Protein AF-A0A937VVW2-F1 (afdb_monomer)

Radius of gyration: 13.74 Å; Cα contacts (8 Å, |Δi|>4): 37; chains: 1; bounding box: 32×15×41 Å

Nearest PDB structures (foldseek):
  9axt-assembly1_Bt  TM=9.200E-01  e=2.400E-02  Schizosaccharomyces pombe
  3cma-assembly1_V  TM=9.405E-01  e=4.775E-02  Haloarcula marismortui
  8eup-assembly1_h  TM=9.038E-01  e=4.486E-02  Schizosaccharomyces pombe
  8euy-assembly1_h  TM=9.162E-01  e=6.133E-02  Schizosaccharomyces pombe
  5xy3-assembly1_h  TM=9.078E-01  e=6.950E-02  Trichomonas vaginalis

Solvent-accessible surface area (backbone atoms only — not comparable to full-atom values): 3887 Å² total; per-residue (Å²): 133,74,56,72,67,67,59,66,76,45,52,71,68,56,42,51,53,48,42,52,51,45,51,52,52,50,49,52,53,52,51,44,30,67,75,67,73,50,61,99,56,62,66,53,58,57,46,47,54,51,41,39,50,52,46,51,50,53,48,47,56,60,50,63,76,74,108

Foldseek 3Di:
DDDLVNLLPDDLVVLVVVLVVLVVVLVVQVVCCVVVVDDPCPVVNVVSVVVNVSSVVSNVVVVVVVD

Mean predicted aligned error: 3.64 Å

pLDDT: mean 91.89, std 8.19, range [52.56, 98.12]

Structure (mmCIF, N/CA/C/O backbone):
data_AF-A0A937VVW2-F1
#
_entry.id   AF-A0A937VVW2-F1
#
loop_
_atom_site.group_PDB
_atom_site.id
_atom_site.type_symbol
_atom_site.label_atom_id
_atom_site.label_alt_id
_atom_site.label_comp_id
_atom_site.label_asym_id
_atom_site.label_entity_id
_atom_site.label_seq_id
_atom_site.pdbx_PDB_ins_code
_atom_site.Cartn_x
_atom_site.Cartn_y
_atom_site.Cartn_z
_atom_site.occupancy
_atom_site.B_iso_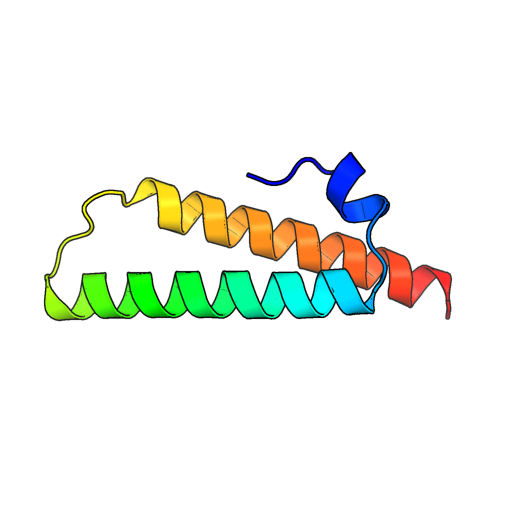or_equiv
_atom_site.auth_seq_id
_atom_site.auth_comp_id
_atom_site.auth_asym_id
_atom_site.auth_atom_id
_atom_site.pdbx_PDB_model_num
ATOM 1 N N . MET A 1 1 ? -7.262 -0.055 -6.781 1.00 70.06 1 MET A N 1
ATOM 2 C CA . MET A 1 1 ? -8.010 1.176 -6.486 1.00 70.06 1 MET A CA 1
ATOM 3 C C . MET A 1 1 ? -9.045 0.798 -5.459 1.00 70.06 1 MET A C 1
ATOM 5 O O . MET A 1 1 ? -10.013 0.141 -5.808 1.00 70.06 1 MET A O 1
ATOM 9 N N . TYR A 1 2 ? -8.744 1.068 -4.194 1.00 82.31 2 TYR A N 1
ATOM 10 C CA . TYR A 1 2 ? -9.639 0.732 -3.090 1.00 82.31 2 TYR A CA 1
ATOM 11 C C . TYR A 1 2 ? -10.614 1.884 -2.866 1.00 82.31 2 TYR A C 1
ATOM 13 O O . TYR A 1 2 ? -10.190 3.051 -2.836 1.00 82.31 2 TYR A O 1
ATOM 21 N N . GLU A 1 3 ? -11.895 1.552 -2.722 1.00 89.31 3 GLU A N 1
ATOM 22 C CA . GLU A 1 3 ? -12.927 2.512 -2.356 1.00 89.31 3 GLU A CA 1
ATOM 23 C C . GLU A 1 3 ? -12.781 2.899 -0.884 1.00 89.31 3 GLU A C 1
ATOM 25 O O . GLU A 1 3 ? -12.428 2.086 -0.028 1.00 89.31 3 GLU A O 1
ATOM 30 N N . LEU A 1 4 ? -13.026 4.174 -0.574 1.00 88.56 4 LEU A N 1
ATOM 31 C CA . LEU A 1 4 ? -12.827 4.697 0.783 1.00 88.56 4 LEU A CA 1
ATOM 32 C C . LEU A 1 4 ? -13.736 4.012 1.808 1.00 88.56 4 LEU A C 1
ATOM 34 O O . LEU A 1 4 ? -13.331 3.845 2.956 1.00 88.56 4 LEU A O 1
ATOM 38 N N . LYS A 1 5 ? -14.943 3.614 1.393 1.00 90.25 5 LYS A N 1
ATOM 39 C CA . LYS A 1 5 ? -15.891 2.893 2.245 1.00 90.25 5 LYS A CA 1
ATOM 40 C C . LYS A 1 5 ? -15.310 1.544 2.682 1.00 90.25 5 LYS A C 1
ATOM 42 O O . LYS A 1 5 ? -15.171 1.311 3.876 1.00 90.25 5 LYS A O 1
ATOM 47 N N . ASP A 1 6 ? -14.831 0.749 1.728 1.00 91.44 6 ASP A N 1
ATOM 48 C CA . ASP A 1 6 ? -14.235 -0.567 1.989 1.00 91.44 6 ASP A CA 1
ATOM 49 C C . ASP A 1 6 ? -13.012 -0.487 2.914 1.00 91.44 6 ASP A C 1
ATOM 51 O O . ASP A 1 6 ? -12.747 -1.396 3.696 1.00 91.44 6 ASP A O 1
ATOM 55 N N . LEU A 1 7 ? -12.237 0.601 2.825 1.00 92.69 7 LEU A N 1
ATOM 56 C CA . LEU A 1 7 ? -11.099 0.832 3.715 1.00 92.69 7 LEU A CA 1
ATOM 57 C C . LEU A 1 7 ? -11.537 1.187 5.141 1.00 92.69 7 LEU A C 1
ATOM 59 O O . LEU A 1 7 ? -10.875 0.786 6.095 1.00 92.69 7 LEU A O 1
ATOM 63 N N . ARG A 1 8 ? -12.637 1.926 5.310 1.00 91.88 8 ARG A N 1
ATOM 64 C CA . ARG A 1 8 ? -13.162 2.278 6.639 1.00 91.88 8 ARG A CA 1
ATOM 65 C C . ARG A 1 8 ? -13.764 1.082 7.366 1.00 91.88 8 ARG A C 1
ATOM 67 O O . ARG A 1 8 ? -13.600 0.997 8.585 1.00 91.88 8 ARG A O 1
ATOM 74 N N . ASP A 1 9 ? -14.366 0.160 6.620 1.00 93.75 9 ASP A N 1
ATOM 75 C CA . ASP A 1 9 ? -14.973 -1.065 7.154 1.00 93.75 9 ASP A CA 1
ATOM 76 C C . ASP A 1 9 ? -13.925 -2.082 7.646 1.00 93.75 9 ASP A C 1
ATOM 78 O O . ASP A 1 9 ? -14.228 -2.943 8.469 1.00 93.75 9 ASP A O 1
ATOM 82 N N . LYS A 1 10 ? -12.665 -1.961 7.207 1.00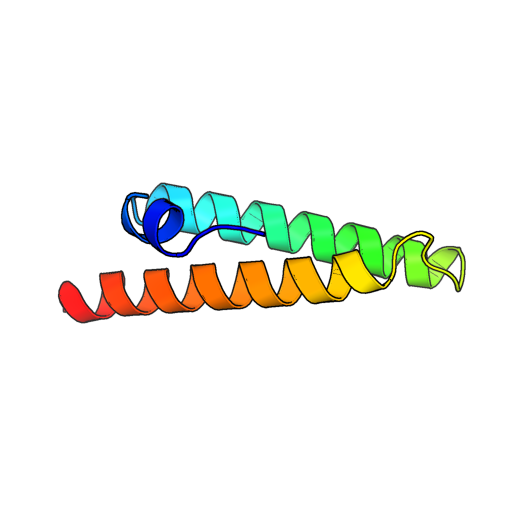 93.06 10 LYS A N 1
ATOM 83 C CA . LYS A 1 10 ? -11.556 -2.800 7.684 1.00 93.06 10 LYS A CA 1
ATOM 84 C C . LYS A 1 10 ? -11.135 -2.458 9.113 1.00 93.06 10 LYS A C 1
ATOM 86 O O . LYS A 1 10 ? -11.106 -1.296 9.538 1.00 93.06 10 LYS A O 1
ATOM 91 N N . SER A 1 11 ? -10.714 -3.482 9.845 1.00 94.31 11 SER A N 1
ATOM 92 C CA . SER A 1 11 ? -10.012 -3.336 11.120 1.00 94.31 11 SER A CA 1
ATOM 93 C C . SER A 1 11 ? -8.616 -2.727 10.931 1.00 94.31 11 SER A C 1
ATOM 95 O O . SER A 1 11 ? -8.026 -2.772 9.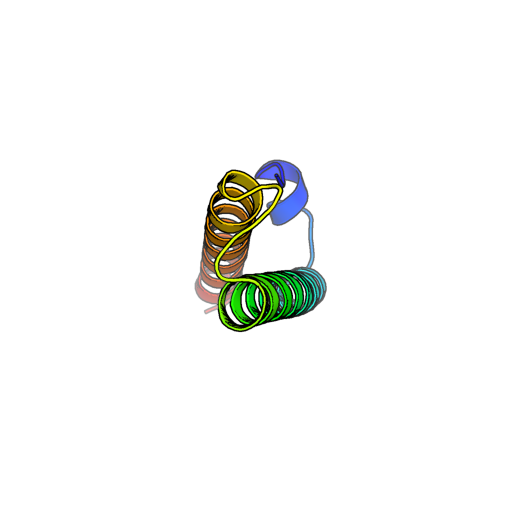847 1.00 94.31 11 SER A O 1
ATOM 97 N N . SER A 1 12 ? -8.040 -2.183 12.007 1.00 93.44 12 SER A N 1
ATOM 98 C CA . SER A 1 12 ? -6.676 -1.634 11.978 1.00 93.44 12 SER A CA 1
ATOM 99 C C . SER A 1 12 ? -5.634 -2.684 11.570 1.00 93.44 12 SER A C 1
ATOM 101 O O . SER A 1 12 ? -4.709 -2.373 10.824 1.00 93.44 12 SER A O 1
ATOM 103 N N . GLN A 1 13 ? -5.808 -3.941 11.991 1.00 94.06 13 GLN A N 1
ATOM 104 C CA . GLN A 1 13 ? -4.924 -5.054 11.622 1.00 94.06 13 GLN A CA 1
ATOM 105 C C . GLN A 1 13 ? -5.012 -5.376 10.124 1.00 94.06 13 GLN A C 1
ATOM 107 O O . GLN A 1 13 ? -3.987 -5.524 9.458 1.00 94.06 13 GLN A O 1
ATOM 112 N N . GLU A 1 14 ? -6.221 -5.411 9.559 1.00 94.88 14 GLU A N 1
ATOM 113 C CA . GLU A 1 14 ? -6.409 -5.618 8.119 1.00 94.88 14 GLU A CA 1
ATOM 114 C C . GLU A 1 14 ? -5.834 -4.467 7.292 1.00 94.88 14 GLU A C 1
ATOM 116 O O . GLU A 1 14 ? -5.228 -4.701 6.247 1.00 94.88 14 GLU A O 1
ATOM 121 N N . LEU A 1 15 ? -5.979 -3.224 7.756 1.00 95.62 15 LEU A N 1
ATOM 122 C CA . LEU A 1 15 ? -5.388 -2.063 7.093 1.00 95.62 15 LEU A CA 1
ATOM 123 C C . LEU A 1 15 ? -3.855 -2.090 7.141 1.00 95.62 15 LEU A C 1
ATOM 125 O O . LEU A 1 15 ? -3.204 -1.750 6.152 1.00 95.62 15 LEU A O 1
ATOM 129 N N . GLN A 1 16 ? -3.258 -2.540 8.248 1.00 95.81 16 GLN A N 1
ATOM 130 C CA . GLN A 1 16 ? -1.810 -2.747 8.342 1.00 95.81 16 GLN A CA 1
ATOM 131 C C . GLN A 1 16 ? -1.331 -3.843 7.382 1.00 95.81 16 GLN A C 1
ATOM 133 O O . GLN A 1 16 ? -0.357 -3.633 6.652 1.00 95.81 16 GLN A O 1
ATOM 138 N N . ALA A 1 17 ? -2.035 -4.978 7.330 1.00 96.94 17 ALA A N 1
ATOM 139 C CA . ALA A 1 17 ? -1.741 -6.058 6.392 1.00 96.94 17 ALA A CA 1
ATOM 140 C C . ALA A 1 17 ? -1.849 -5.580 4.934 1.00 96.94 17 ALA A C 1
ATOM 142 O O . ALA A 1 17 ? -0.963 -5.847 4.118 1.00 96.94 17 ALA A O 1
ATOM 143 N N . LEU A 1 18 ? -2.881 -4.793 4.624 1.00 96.00 18 LEU A N 1
ATOM 144 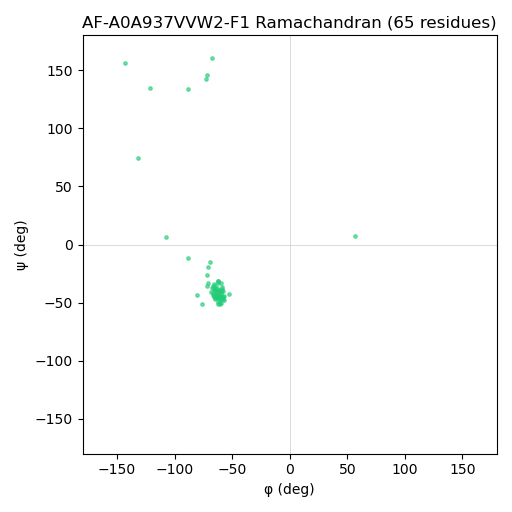C CA . LEU A 1 18 ? -3.089 -4.208 3.305 1.00 96.00 18 LEU A CA 1
ATOM 145 C C . LEU A 1 18 ? -1.980 -3.215 2.928 1.00 96.00 18 LEU A C 1
ATOM 147 O O . LEU A 1 18 ? -1.452 -3.257 1.817 1.00 96.00 18 LEU A O 1
ATOM 151 N N . ASN A 1 19 ? -1.574 -2.345 3.856 1.00 96.75 19 ASN A N 1
ATOM 152 C CA . ASN A 1 19 ? -0.452 -1.428 3.653 1.00 96.75 19 ASN A CA 1
ATOM 153 C C . ASN A 1 19 ? 0.859 -2.184 3.375 1.00 96.75 19 ASN A C 1
ATOM 155 O O . ASN A 1 19 ? 1.637 -1.779 2.502 1.00 96.75 19 ASN A O 1
ATOM 159 N N . LEU A 1 20 ? 1.106 -3.288 4.088 1.00 97.56 20 LEU A N 1
ATOM 160 C CA . LEU A 1 20 ? 2.276 -4.134 3.863 1.00 97.56 20 LEU A CA 1
ATOM 161 C C . LEU A 1 20 ? 2.250 -4.760 2.464 1.00 97.56 20 LEU A C 1
ATOM 163 O O . LEU A 1 20 ? 3.264 -4.727 1.764 1.00 97.56 20 LEU A O 1
ATOM 167 N N . ASP A 1 21 ? 1.106 -5.291 2.040 1.00 97.38 21 ASP A N 1
ATOM 168 C CA . ASP A 1 21 ? 0.960 -5.887 0.713 1.00 97.38 21 ASP A CA 1
ATOM 169 C C . ASP A 1 21 ? 1.178 -4.857 -0.407 1.00 97.38 21 ASP A C 1
ATOM 171 O O . ASP A 1 21 ? 2.039 -5.047 -1.271 1.00 97.38 21 ASP A O 1
ATOM 175 N N . ILE A 1 22 ? 0.519 -3.696 -0.330 1.00 96.88 22 ILE A N 1
ATOM 176 C CA . ILE A 1 22 ? 0.708 -2.610 -1.304 1.00 96.88 22 ILE A CA 1
ATOM 177 C C . ILE A 1 22 ? 2.177 -2.155 -1.336 1.00 96.88 22 ILE A C 1
ATOM 179 O O . ILE A 1 22 ? 2.733 -1.895 -2.407 1.00 96.88 22 ILE A O 1
ATOM 183 N N . SER A 1 23 ? 2.847 -2.100 -0.182 1.00 97.56 23 SER A N 1
ATOM 184 C CA . SER A 1 23 ? 4.271 -1.747 -0.104 1.00 97.56 23 SER A CA 1
ATOM 185 C C . SER A 1 23 ? 5.159 -2.773 -0.820 1.00 97.56 23 SER A C 1
ATOM 187 O O . SER A 1 23 ? 6.067 -2.383 -1.561 1.00 97.56 23 SER A O 1
ATOM 189 N N . LYS A 1 24 ? 4.870 -4.075 -0.679 1.00 98.12 24 LYS A N 1
ATOM 190 C CA . LYS A 1 24 ? 5.564 -5.148 -1.414 1.00 98.12 24 LYS A CA 1
ATOM 191 C C . LYS A 1 24 ? 5.336 -5.035 -2.922 1.00 98.12 24 LYS A C 1
ATOM 193 O O . LYS A 1 24 ? 6.290 -5.176 -3.687 1.00 98.12 24 LYS A O 1
ATOM 198 N N . GLN A 1 25 ? 4.113 -4.737 -3.360 1.00 96.44 25 GLN A N 1
ATOM 199 C CA . GLN A 1 25 ? 3.805 -4.546 -4.781 1.00 96.44 25 GLN A CA 1
ATOM 200 C C . GLN A 1 25 ? 4.572 -3.354 -5.375 1.00 96.44 25 GLN A C 1
ATOM 202 O O . GLN A 1 25 ? 5.219 -3.488 -6.415 1.00 96.44 25 GLN A O 1
ATOM 207 N N . ILE A 1 26 ? 4.585 -2.210 -4.680 1.00 96.88 26 ILE A N 1
ATOM 208 C CA . ILE A 1 26 ? 5.372 -1.032 -5.080 1.00 96.88 26 ILE A CA 1
ATOM 209 C C . ILE A 1 26 ? 6.857 -1.386 -5.193 1.00 96.88 26 ILE A C 1
ATOM 211 O O . ILE A 1 26 ? 7.510 -0.979 -6.154 1.00 96.88 26 ILE A O 1
ATOM 215 N N . TYR A 1 27 ? 7.399 -2.133 -4.229 1.00 97.25 27 TYR A N 1
ATOM 216 C CA . TYR A 1 27 ? 8.797 -2.557 -4.250 1.00 97.25 27 TYR A CA 1
ATOM 217 C C . TYR A 1 27 ? 9.113 -3.424 -5.475 1.00 97.25 27 TYR A C 1
ATOM 219 O O . TYR A 1 27 ? 10.064 -3.129 -6.199 1.00 97.25 27 TYR A O 1
ATOM 227 N N . ARG A 1 28 ? 8.275 -4.428 -5.769 1.00 95.81 28 ARG A N 1
ATOM 228 C CA . ARG A 1 28 ? 8.420 -5.277 -6.964 1.00 95.81 28 ARG A CA 1
ATOM 229 C C . ARG A 1 28 ? 8.419 -4.450 -8.248 1.00 95.81 28 ARG A C 1
ATOM 231 O O . ARG A 1 28 ? 9.340 -4.587 -9.044 1.00 95.81 2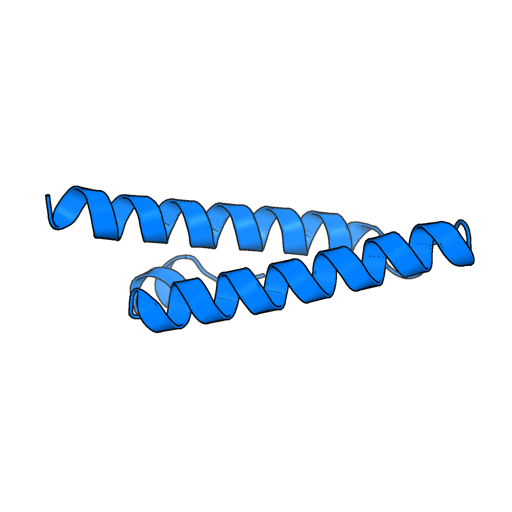8 ARG A O 1
ATOM 238 N N . MET A 1 29 ? 7.467 -3.529 -8.399 1.00 95.44 29 MET A N 1
ATOM 239 C CA . MET A 1 29 ? 7.407 -2.650 -9.573 1.00 95.44 29 MET A CA 1
ATOM 240 C C . MET A 1 29 ? 8.634 -1.736 -9.689 1.00 95.44 29 MET A C 1
ATOM 242 O O . MET A 1 29 ? 9.125 -1.482 -10.784 1.00 95.44 29 MET A O 1
ATOM 246 N N . ARG A 1 30 ? 9.168 -1.220 -8.576 1.00 95.44 30 ARG A N 1
ATOM 247 C CA . ARG A 1 30 ? 10.395 -0.404 -8.613 1.00 95.44 30 ARG A CA 1
ATOM 248 C C . ARG A 1 30 ? 11.615 -1.230 -9.010 1.00 95.44 30 ARG A C 1
ATOM 250 O O . ARG A 1 30 ? 12.460 -0.722 -9.743 1.00 95.44 30 ARG A O 1
ATOM 257 N N . ASN A 1 31 ? 11.696 -2.479 -8.559 1.00 95.81 31 ASN A N 1
ATOM 258 C CA . ASN A 1 31 ? 12.753 -3.397 -8.974 1.00 95.81 31 ASN A CA 1
ATOM 259 C C . ASN A 1 31 ? 12.646 -3.740 -10.460 1.00 95.81 31 ASN A C 1
ATOM 261 O O . ASN A 1 31 ? 13.647 -3.664 -11.164 1.00 95.81 31 ASN A O 1
ATOM 265 N N . GLU A 1 32 ? 11.445 -4.041 -10.948 1.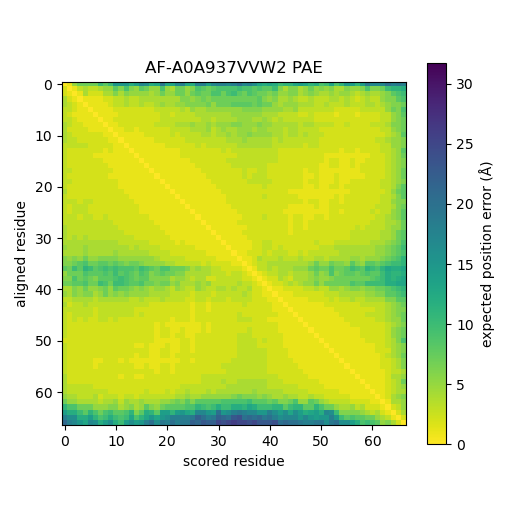00 93.62 32 GLU A N 1
ATOM 266 C CA . GLU A 1 32 ? 11.191 -4.287 -12.369 1.00 93.62 32 GLU A CA 1
ATOM 267 C C . GLU A 1 32 ? 11.602 -3.082 -13.221 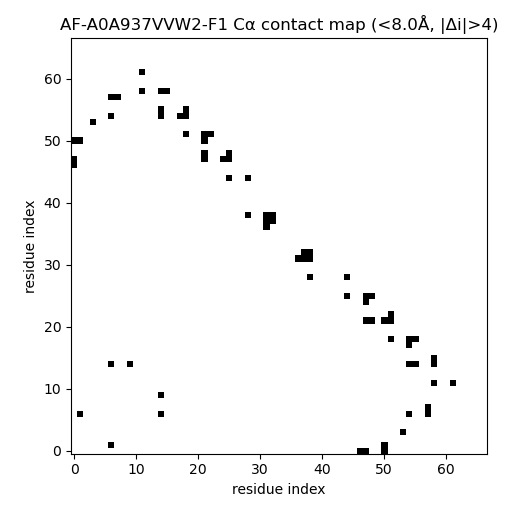1.00 93.62 32 GLU A C 1
ATOM 269 O O . GLU A 1 32 ? 12.368 -3.233 -14.168 1.00 93.62 32 GLU A O 1
ATOM 274 N N . LEU A 1 33 ? 11.205 -1.868 -12.819 1.00 93.50 33 LEU A N 1
ATOM 275 C CA . LEU A 1 33 ? 11.625 -0.635 -13.484 1.00 93.50 33 LEU A CA 1
ATOM 276 C C . LEU A 1 33 ? 13.151 -0.481 -13.501 1.00 93.50 33 LEU A C 1
ATOM 278 O O . LEU A 1 33 ? 13.711 -0.030 -14.495 1.00 93.50 33 LEU A O 1
ATOM 282 N N . LYS A 1 34 ? 13.834 -0.839 -12.408 1.00 94.38 34 LYS A N 1
ATOM 283 C CA . LYS A 1 34 ? 15.296 -0.745 -12.309 1.00 94.38 34 LYS A CA 1
ATOM 284 C C . LYS A 1 34 ? 15.999 -1.745 -13.233 1.00 94.38 34 LYS A C 1
ATOM 286 O O . LYS A 1 34 ? 16.997 -1.383 -13.847 1.00 94.38 34 LYS A O 1
ATOM 291 N N . ILE A 1 35 ? 15.490 -2.975 -13.321 1.00 94.81 35 ILE A N 1
ATOM 292 C CA . ILE A 1 35 ? 16.074 -4.059 -14.126 1.00 94.81 35 ILE A CA 1
ATOM 293 C C . ILE A 1 35 ? 15.775 -3.841 -15.612 1.00 94.81 35 ILE A C 1
ATOM 295 O O . ILE A 1 35 ? 16.687 -3.821 -16.433 1.00 94.81 35 ILE A O 1
ATOM 299 N N . ASN A 1 36 ? 14.507 -3.615 -15.952 1.00 93.06 36 ASN A N 1
ATOM 300 C CA . ASN A 1 36 ? 14.036 -3.560 -17.334 1.00 93.06 36 ASN A CA 1
ATOM 301 C C . ASN A 1 36 ? 14.134 -2.157 -17.952 1.00 93.06 36 ASN A C 1
ATOM 303 O O . ASN A 1 36 ? 13.919 -2.005 -19.152 1.00 93.06 36 ASN A O 1
ATOM 307 N N . ARG A 1 37 ? 14.400 -1.115 -17.144 1.00 91.94 37 ARG A N 1
ATOM 308 C CA . ARG A 1 37 ? 14.352 0.319 -17.516 1.00 91.94 37 ARG A CA 1
ATOM 309 C C . ARG A 1 37 ? 13.003 0.795 -18.072 1.00 91.94 37 ARG A C 1
ATOM 311 O O . ARG A 1 37 ? 12.880 1.940 -18.498 1.00 91.94 37 ARG A O 1
ATOM 318 N N . LYS A 1 38 ? 11.984 -0.060 -18.031 1.00 90.38 38 LYS A N 1
ATOM 319 C CA . LYS A 1 38 ? 10.610 0.201 -18.455 1.00 90.38 38 LYS A CA 1
ATOM 320 C C . LYS A 1 38 ? 9.642 -0.507 -17.514 1.00 90.38 38 LYS A C 1
ATOM 322 O O . LYS A 1 38 ? 10.004 -1.487 -16.869 1.00 90.38 38 LYS A O 1
ATOM 327 N N . LEU A 1 39 ? 8.420 0.007 -17.453 1.00 88.62 39 LEU A N 1
ATOM 328 C CA . LEU A 1 39 ? 7.284 -0.645 -16.810 1.00 88.62 39 LEU A CA 1
ATOM 329 C C . LEU A 1 39 ? 6.196 -0.834 -17.851 1.00 88.62 39 LEU A C 1
ATOM 331 O O . LEU A 1 39 ? 5.861 0.124 -18.544 1.00 88.62 39 LEU A O 1
ATOM 335 N N . ASP A 1 40 ? 5.592 -2.017 -17.889 1.00 86.81 40 ASP A N 1
ATOM 336 C CA . ASP A 1 40 ? 4.477 -2.283 -18.803 1.00 86.81 40 ASP A CA 1
ATOM 337 C C . ASP A 1 40 ? 3.243 -1.440 -18.450 1.00 86.81 40 ASP A C 1
ATOM 339 O O . ASP A 1 40 ? 2.492 -1.004 -19.320 1.00 86.81 40 ASP A O 1
ATOM 343 N N . LYS A 1 41 ? 3.031 -1.174 -17.154 1.00 89.75 41 LYS A N 1
ATOM 344 C CA . LYS A 1 41 ? 1.883 -0.407 -16.643 1.00 89.75 41 LYS A CA 1
ATOM 345 C C . LYS A 1 41 ? 2.338 0.680 -15.660 1.00 89.75 41 LYS A C 1
ATOM 347 O O . LYS A 1 41 ? 2.120 0.547 -14.455 1.00 89.75 41 LYS A O 1
ATOM 352 N N . PRO A 1 42 ? 2.941 1.790 -16.125 1.00 90.50 42 PRO A N 1
ATOM 353 C CA . PRO A 1 42 ? 3.484 2.829 -15.241 1.00 90.50 42 PRO A CA 1
ATOM 354 C C . PRO A 1 42 ? 2.408 3.498 -14.368 1.00 90.50 42 PRO A C 1
ATOM 356 O O . PRO A 1 42 ? 2.668 3.865 -13.220 1.00 90.50 42 PRO A O 1
ATOM 359 N N . HIS A 1 43 ? 1.172 3.598 -14.866 1.00 93.00 43 HIS A N 1
ATOM 360 C CA . HIS A 1 43 ? 0.038 4.123 -14.101 1.00 93.00 43 HIS A CA 1
ATOM 361 C C . HIS A 1 43 ? -0.277 3.280 -12.860 1.00 93.00 43 HIS A C 1
ATOM 363 O O . HIS A 1 43 ? -0.671 3.839 -11.837 1.00 93.00 43 HIS A O 1
ATOM 369 N N . LEU A 1 44 ? -0.040 1.964 -12.900 1.00 93.69 44 LEU A N 1
ATOM 370 C CA . LEU A 1 44 ? -0.300 1.076 -11.768 1.00 93.69 44 LEU A CA 1
ATOM 371 C C . LEU A 1 44 ? 0.549 1.458 -10.550 1.00 93.69 44 LEU A C 1
ATOM 373 O O . LEU A 1 44 ? 0.028 1.517 -9.441 1.00 93.69 44 LEU A O 1
ATOM 377 N N . LEU A 1 45 ? 1.810 1.852 -10.754 1.00 94.69 45 LEU A N 1
ATOM 378 C CA . LEU A 1 45 ? 2.667 2.337 -9.669 1.00 94.69 45 LEU A CA 1
ATOM 379 C C . LEU A 1 45 ? 2.099 3.613 -9.024 1.00 94.69 45 LEU A C 1
ATOM 381 O O . LEU A 1 45 ? 2.159 3.779 -7.804 1.00 94.69 45 LEU A O 1
ATOM 385 N N . LYS A 1 46 ? 1.530 4.521 -9.828 1.00 94.31 46 LYS A N 1
ATOM 386 C CA . LYS A 1 46 ? 0.857 5.731 -9.328 1.00 94.31 46 LYS A CA 1
ATOM 387 C C . LYS A 1 46 ? -0.415 5.377 -8.551 1.00 94.31 46 LYS A C 1
ATOM 389 O O . LYS A 1 46 ? -0.649 5.966 -7.497 1.00 94.31 46 LYS A O 1
ATOM 394 N N . HIS A 1 47 ? -1.205 4.420 -9.036 1.00 95.25 47 HIS A N 1
ATOM 395 C CA . HIS A 1 47 ? -2.411 3.953 -8.349 1.00 95.25 47 HIS A CA 1
ATOM 396 C C . HIS A 1 47 ? -2.084 3.278 -7.016 1.00 95.25 47 HIS A C 1
ATOM 398 O O . HIS A 1 47 ? -2.649 3.673 -6.003 1.00 95.25 47 HIS A O 1
ATOM 404 N N . LEU A 1 48 ? -1.103 2.373 -6.978 1.00 95.69 48 LEU A N 1
ATOM 405 C CA . LEU A 1 48 ? -0.670 1.709 -5.745 1.00 95.69 48 LEU A CA 1
ATOM 406 C C . LEU A 1 48 ? -0.172 2.706 -4.693 1.00 95.69 48 LEU A C 1
ATOM 408 O O . LEU A 1 48 ? -0.497 2.577 -3.517 1.00 95.69 48 LEU A O 1
ATOM 412 N N . LYS A 1 49 ? 0.572 3.745 -5.095 1.00 95.69 49 LYS A N 1
ATOM 413 C CA . LYS A 1 49 ? 0.992 4.813 -4.170 1.00 95.69 49 LYS A CA 1
ATOM 414 C C . LYS A 1 49 ? -0.199 5.573 -3.581 1.00 95.69 49 LYS A C 1
ATOM 416 O O . LYS A 1 49 ? -0.190 5.866 -2.388 1.00 95.69 49 LYS A O 1
ATOM 421 N N . LYS A 1 50 ? -1.209 5.890 -4.400 1.00 96.19 50 LYS A N 1
ATOM 422 C CA . LYS A 1 50 ? -2.442 6.544 -3.934 1.00 96.19 50 LYS A CA 1
ATOM 423 C C . LYS A 1 50 ? -3.241 5.638 -3.002 1.00 96.19 50 LYS A C 1
ATOM 425 O O . LYS A 1 50 ? -3.686 6.103 -1.960 1.00 96.19 50 LYS A O 1
ATOM 430 N N . ASP A 1 51 ? -3.378 4.365 -3.352 1.00 95.81 51 ASP A N 1
ATOM 431 C CA . ASP A 1 51 ? -4.053 3.366 -2.525 1.00 95.81 51 ASP A CA 1
ATOM 432 C C . ASP A 1 51 ? -3.352 3.240 -1.161 1.00 95.81 51 ASP A C 1
ATOM 434 O O . ASP A 1 51 ? -4.005 3.334 -0.127 1.00 95.81 51 ASP A O 1
ATOM 438 N N . ARG A 1 52 ? -2.012 3.171 -1.139 1.00 96.69 52 ARG A N 1
ATOM 439 C CA . ARG A 1 52 ? -1.222 3.181 0.103 1.00 96.69 52 ARG A CA 1
ATOM 440 C C . ARG A 1 52 ? -1.470 4.432 0.946 1.00 96.69 52 ARG A C 1
ATOM 442 O O . ARG A 1 52 ? -1.622 4.324 2.156 1.00 96.69 52 ARG A O 1
ATOM 449 N N . ALA A 1 53 ? -1.497 5.609 0.319 1.00 96.44 53 ALA A N 1
ATOM 450 C CA . ALA A 1 53 ? -1.757 6.863 1.022 1.00 96.44 53 ALA A CA 1
ATOM 451 C C . ALA A 1 53 ? -3.145 6.859 1.680 1.00 96.44 53 ALA A C 1
ATOM 453 O O . ALA A 1 53 ? -3.247 7.189 2.854 1.00 96.44 53 ALA A O 1
ATOM 454 N N . ARG A 1 54 ? -4.184 6.396 0.969 1.00 95.88 54 ARG A N 1
ATOM 455 C CA . ARG A 1 54 ? -5.542 6.262 1.524 1.00 95.88 54 ARG A CA 1
ATOM 456 C C . ARG A 1 54 ? -5.576 5.328 2.732 1.00 95.88 54 ARG A C 1
ATOM 458 O O . ARG A 1 54 ? -6.147 5.690 3.751 1.00 95.88 54 ARG A O 1
ATOM 465 N N . VAL A 1 55 ? -4.941 4.157 2.637 1.00 96.50 55 VAL A N 1
ATOM 466 C CA . VAL A 1 55 ? -4.868 3.195 3.753 1.00 96.50 55 VAL A CA 1
ATOM 467 C C . VAL A 1 55 ? -4.211 3.825 4.982 1.00 96.50 55 VAL A C 1
ATOM 469 O O . VAL A 1 55 ? -4.726 3.682 6.087 1.00 96.50 55 VAL A O 1
ATOM 472 N N . LEU A 1 56 ? -3.103 4.548 4.795 1.00 95.50 56 LEU A N 1
ATOM 473 C CA . LEU A 1 56 ? -2.406 5.229 5.889 1.00 95.50 56 LEU A CA 1
ATOM 474 C C . LEU A 1 56 ? -3.246 6.347 6.515 1.00 95.50 56 LEU A C 1
ATOM 476 O O . LEU A 1 56 ? -3.243 6.477 7.734 1.00 95.50 56 LEU A O 1
ATOM 480 N N . THR A 1 57 ? -3.990 7.112 5.712 1.00 96.06 57 THR A N 1
ATOM 481 C CA . THR A 1 57 ? -4.922 8.126 6.226 1.00 96.06 57 THR A CA 1
ATOM 482 C C . THR A 1 57 ? -5.983 7.495 7.125 1.00 96.06 57 THR A C 1
ATOM 484 O O . THR A 1 57 ? -6.132 7.927 8.261 1.00 96.06 57 THR A O 1
ATOM 487 N N . ILE A 1 58 ? -6.652 6.427 6.676 1.00 95.00 58 ILE A N 1
ATOM 488 C CA . ILE A 1 58 ? -7.677 5.747 7.487 1.00 95.00 58 ILE A CA 1
ATOM 489 C C . ILE A 1 58 ? -7.071 5.106 8.748 1.00 95.00 58 ILE A C 1
ATOM 491 O O . ILE A 1 58 ? -7.703 5.100 9.802 1.00 95.00 58 ILE A O 1
ATOM 495 N N . LEU A 1 59 ? -5.843 4.580 8.670 1.00 94.19 59 LEU A N 1
ATOM 496 C CA . LEU A 1 59 ? -5.126 4.092 9.853 1.00 94.19 59 LEU A CA 1
ATOM 497 C C . LEU A 1 59 ? -4.879 5.205 10.874 1.00 94.19 59 LEU A C 1
ATOM 499 O O . LEU A 1 59 ? -5.103 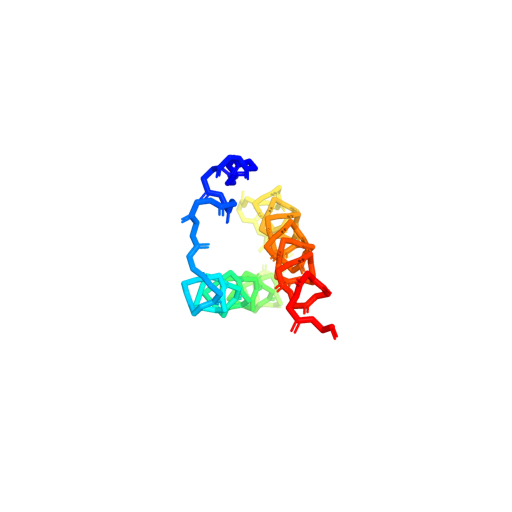4.973 12.059 1.00 94.19 59 LEU A O 1
ATOM 503 N N . SER A 1 60 ? -4.451 6.390 10.427 1.00 93.75 60 SER A N 1
ATOM 504 C CA . SER A 1 60 ? -4.277 7.554 11.306 1.00 93.75 60 SER A CA 1
ATOM 505 C C . SER A 1 60 ? -5.602 7.937 11.952 1.00 93.75 60 SER A C 1
ATOM 507 O O . SER A 1 60 ? -5.681 7.953 13.171 1.00 93.75 60 SER A O 1
ATOM 509 N N . GLU A 1 61 ? -6.667 8.095 11.153 1.00 93.00 61 GLU A N 1
ATOM 510 C CA . GLU A 1 61 ? -8.017 8.418 11.647 1.00 93.00 61 GLU A CA 1
ATOM 511 C C . GLU A 1 61 ? -8.473 7.440 12.745 1.00 93.00 61 GLU A C 1
ATOM 513 O O . GLU A 1 61 ? -9.007 7.854 13.770 1.00 93.00 61 GLU A O 1
ATOM 518 N N . LYS A 1 62 ? -8.226 6.134 12.567 1.00 89.38 62 LYS A N 1
ATOM 519 C CA . LYS A 1 62 ? -8.561 5.104 13.566 1.00 89.38 62 LYS A CA 1
ATOM 520 C C . LYS A 1 62 ? -7.660 5.132 14.803 1.00 89.38 62 LYS A C 1
ATOM 522 O O . LYS A 1 62 ? -8.081 4.653 15.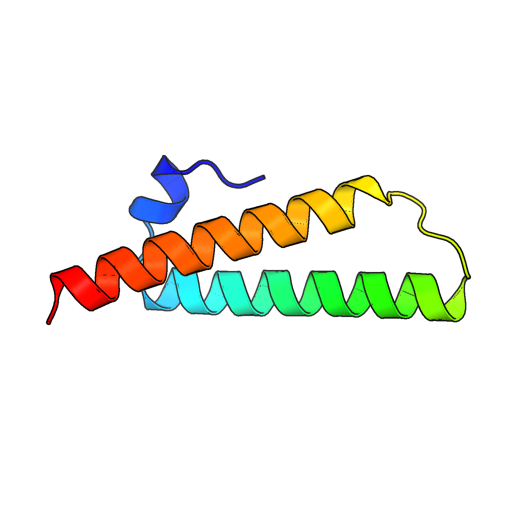850 1.00 89.38 62 LYS A O 1
ATOM 527 N N . THR A 1 63 ? -6.427 5.613 14.692 1.00 85.88 63 THR A N 1
ATOM 528 C CA . THR A 1 63 ? -5.496 5.698 15.830 1.00 85.88 63 THR A CA 1
ATOM 529 C C . THR A 1 63 ? -5.802 6.940 16.666 1.00 85.88 63 THR A C 1
ATOM 531 O O . THR A 1 63 ? -5.912 6.843 17.886 1.00 85.88 63 THR A O 1
ATOM 534 N N . ASP A 1 64 ? -6.052 8.068 16.000 1.00 82.81 64 ASP A N 1
ATOM 535 C CA . ASP A 1 64 ? -6.407 9.344 16.623 1.00 82.81 64 ASP A CA 1
ATOM 536 C C . ASP A 1 64 ? -7.783 9.275 17.311 1.00 82.81 64 ASP A C 1
ATOM 538 O O . ASP A 1 64 ? -7.958 9.833 18.385 1.00 82.81 64 ASP A O 1
ATOM 542 N N . ALA A 1 65 ? -8.749 8.531 16.755 1.00 70.62 65 ALA A N 1
ATOM 543 C CA . ALA A 1 65 ? -10.062 8.325 17.382 1.00 70.62 65 ALA A CA 1
ATOM 544 C C . ALA A 1 65 ? -10.038 7.449 18.653 1.00 70.62 65 ALA A C 1
ATOM 546 O O . ALA A 1 65 ? -11.032 7.404 19.374 1.00 70.62 65 ALA A O 1
ATOM 547 N N . ASN A 1 66 ? -8.943 6.722 18.902 1.00 59.03 66 ASN A N 1
ATOM 548 C CA . ASN A 1 66 ? -8.762 5.849 20.069 1.00 59.03 66 ASN A CA 1
ATOM 549 C C . ASN A 1 66 ? -7.766 6.427 21.098 1.00 59.03 66 ASN A C 1
ATOM 551 O O . ASN A 1 66 ? -7.404 5.715 22.036 1.00 59.03 66 ASN A O 1
ATOM 555 N N . SER A 1 67 ? -7.297 7.665 20.895 1.00 52.56 67 SER A N 1
ATOM 556 C CA . SER A 1 67 ? -6.366 8.390 21.777 1.00 52.56 67 SER A CA 1
ATOM 557 C C . SER A 1 67 ? -7.110 9.420 22.620 1.00 52.56 67 SER A C 1
ATOM 559 O O . SER A 1 67 ? -6.721 9.589 23.796 1.00 52.56 67 SER A O 1
#

Secondary structure (DSSP, 8-state):
---HHHHHHS-HHHHHHHHHHHHHHHHHHHHHHHHHS--S-HHHHHHHHHHHHHHHHHHHHHHHTT-

Sequence (67 aa):
MYELKDLRDKSSQELQALNLDISKQIYRMRNELKINRKLDKPHLLKHLKKDRARVLTILSEKTDANS